Protein AF-A0A0K2RHQ4-F1 (afdb_monomer)

Secondary structure (DSSP, 8-state):
-----PPP-HHHHHHHHHHHSTT--HHHHHHHHHHHHHHHHHHHHHHHHHHHHT--GGGHHHHHHHHHHHHHHHHHHHHHHHHHHHHHHHHHHHHHHHHHHHTT------

Solvent-accessible surface area (backbone atoms only — not comparable to full-atom values): 6424 Å² total; per-residue (Å²): 128,84,83,64,80,77,77,87,58,66,65,64,53,53,49,54,48,30,70,72,35,89,93,50,63,48,65,62,52,48,52,56,50,41,56,48,33,55,49,52,33,51,52,39,54,48,54,42,51,61,53,62,75,66,72,48,84,81,47,54,67,57,44,56,51,36,53,53,50,37,54,48,26,52,53,50,42,57,49,46,53,54,51,52,56,52,52,56,51,50,56,52,51,55,55,52,52,55,58,56,60,69,69,68,77,74,78,88,74,137

Radius of gyration: 22.6 Å; Cα contacts (8 Å, |Δi|>4): 43; chains: 1; bounding box: 46×28×79 Å

Sequence (110 aa):
MDRGAPPRNELAIKLSLAVSTAGTDAHALIQAQREISLRELQEYTQDRKDLAANQRVTDTARLLVLDSLIFHAEAEARWLDLCEARLVQQSNGASNGVIGIVRGNGTTTA

Structure (mmCIF, N/CA/C/O backbone):
data_AF-A0A0K2RHQ4-F1
#
_entry.id   AF-A0A0K2RHQ4-F1
#
loop_
_atom_site.group_PDB
_atom_site.id
_atom_site.type_symbol
_atom_site.label_atom_id
_atom_site.label_alt_id
_atom_site.label_comp_id
_atom_site.label_asym_id
_atom_site.label_entity_id
_atom_site.label_seq_id
_atom_site.pdbx_PDB_ins_code
_atom_site.Cartn_x
_atom_site.Cartn_y
_atom_site.Cartn_z
_atom_site.occupancy
_atom_site.B_iso_or_equiv
_atom_site.auth_seq_id
_atom_site.auth_comp_id
_atom_site.auth_asym_id
_atom_site.auth_atom_id
_atom_site.pdbx_PDB_model_num
ATOM 1 N N . MET A 1 1 ? -12.508 13.831 -22.560 1.00 49.69 1 MET A N 1
ATOM 2 C CA . MET A 1 1 ? -12.504 12.444 -22.060 1.00 49.69 1 MET A CA 1
ATOM 3 C C . MET A 1 1 ? -13.312 12.447 -20.785 1.00 49.69 1 MET A C 1
ATOM 5 O O . MET A 1 1 ? -12.964 13.204 -19.885 1.00 49.69 1 MET A O 1
ATOM 9 N N . ASP A 1 2 ? -14.430 11.728 -20.767 1.00 59.94 2 ASP A N 1
ATOM 10 C CA . ASP A 1 2 ? -15.227 11.588 -19.554 1.00 59.94 2 ASP A CA 1
ATOM 11 C C . ASP A 1 2 ? -14.360 10.908 -18.490 1.00 59.94 2 ASP A C 1
ATOM 13 O O . ASP A 1 2 ? -13.739 9.874 -18.744 1.00 59.94 2 ASP A O 1
ATOM 17 N N . ARG A 1 3 ? -14.231 11.547 -17.331 1.00 66.12 3 ARG A N 1
ATOM 18 C CA . ARG A 1 3 ? -13.379 11.084 -16.233 1.00 66.12 3 ARG A CA 1
ATOM 19 C C . ARG A 1 3 ? -14.227 10.160 -15.365 1.00 66.12 3 ARG A C 1
ATOM 21 O O . ARG A 1 3 ? -14.403 10.443 -14.183 1.00 66.12 3 ARG A O 1
ATOM 28 N N . GLY A 1 4 ? -14.832 9.158 -16.016 1.00 61.66 4 GLY A N 1
ATOM 29 C CA . GLY A 1 4 ? -15.835 8.261 -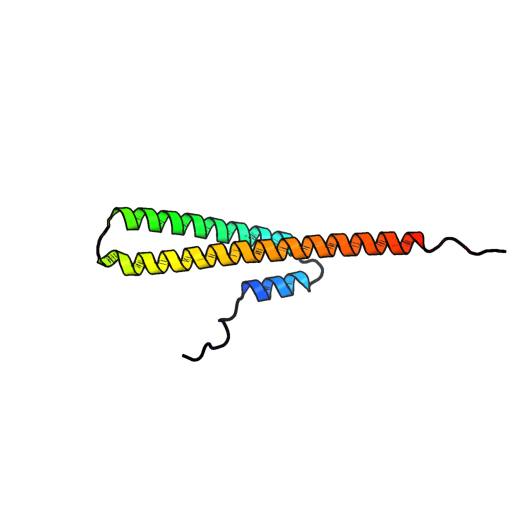15.447 1.00 61.66 4 GLY A CA 1
ATOM 30 C C . GLY A 1 4 ? -15.435 7.777 -14.057 1.00 61.66 4 GLY A C 1
ATOM 31 O O . GLY A 1 4 ? -14.248 7.761 -13.725 1.00 61.66 4 GLY A O 1
ATOM 32 N N . ALA A 1 5 ? -16.435 7.435 -13.240 1.00 69.50 5 ALA A N 1
ATOM 33 C CA . ALA A 1 5 ? -16.227 7.060 -11.844 1.00 69.50 5 ALA A CA 1
ATOM 34 C C . ALA A 1 5 ? -15.008 6.129 -11.701 1.00 69.50 5 ALA A C 1
ATOM 36 O O . ALA A 1 5 ? -14.872 5.195 -12.500 1.00 69.50 5 ALA A O 1
ATOM 37 N N . PRO A 1 6 ? -14.107 6.396 -10.734 1.00 71.75 6 PRO A N 1
ATOM 38 C CA . PRO A 1 6 ? -12.910 5.589 -10.570 1.00 71.75 6 PRO A CA 1
ATOM 39 C C . PRO A 1 6 ? -13.296 4.108 -10.460 1.00 71.75 6 PRO A C 1
ATOM 41 O O . PRO A 1 6 ? -14.335 3.794 -9.866 1.00 71.75 6 PRO A O 1
ATOM 44 N N . PRO A 1 7 ? -12.494 3.200 -11.047 1.00 80.25 7 PRO A N 1
ATOM 45 C CA . PRO A 1 7 ? -12.777 1.774 -11.000 1.00 80.25 7 PRO A CA 1
ATOM 46 C C . PRO A 1 7 ? -12.979 1.317 -9.551 1.00 80.25 7 PRO A C 1
ATOM 48 O O . PRO A 1 7 ? -12.364 1.847 -8.620 1.00 80.25 7 PRO A O 1
ATOM 51 N N . ARG A 1 8 ? -13.877 0.345 -9.362 1.00 86.44 8 ARG A N 1
ATOM 52 C CA . ARG A 1 8 ? -14.244 -0.172 -8.039 1.00 86.44 8 ARG A CA 1
ATOM 53 C C . ARG A 1 8 ? -12.991 -0.640 -7.295 1.00 86.44 8 ARG A C 1
ATOM 55 O O . ARG A 1 8 ? -12.269 -1.504 -7.779 1.00 86.44 8 ARG A O 1
ATOM 62 N N . ASN A 1 9 ? -12.758 -0.081 -6.110 1.00 91.38 9 ASN A N 1
ATOM 63 C CA . ASN A 1 9 ? -11.648 -0.476 -5.250 1.00 91.38 9 ASN A CA 1
ATOM 64 C C . ASN A 1 9 ? -12.123 -1.544 -4.253 1.00 91.38 9 ASN A C 1
ATOM 66 O O . ASN A 1 9 ? -12.798 -1.237 -3.269 1.00 91.38 9 ASN A O 1
ATOM 70 N N . GLU A 1 10 ? -11.776 -2.803 -4.521 1.00 93.94 10 GLU A N 1
ATOM 71 C CA . GLU A 1 10 ? -12.153 -3.946 -3.682 1.00 93.94 10 GLU A CA 1
ATOM 72 C C . GLU A 1 10 ? -11.602 -3.848 -2.256 1.00 93.94 10 GLU A C 1
ATOM 74 O O . GLU A 1 10 ? -12.297 -4.188 -1.299 1.00 93.94 10 GLU A O 1
ATOM 79 N N . LEU A 1 11 ? -10.366 -3.372 -2.097 1.00 94.50 11 LEU A N 1
ATOM 80 C CA . LEU A 1 11 ? -9.706 -3.261 -0.800 1.00 94.50 11 LEU A CA 1
ATOM 81 C C . LEU A 1 11 ? -10.404 -2.231 0.096 1.00 94.50 11 LEU A C 1
ATOM 83 O O . LEU A 1 11 ? -10.667 -2.509 1.265 1.00 94.50 11 LEU A O 1
ATOM 87 N N . ALA A 1 12 ? -10.786 -1.080 -0.463 1.00 94.25 12 ALA A N 1
ATOM 88 C CA . ALA A 1 12 ? -11.540 -0.057 0.259 1.00 94.25 12 ALA A CA 1
ATOM 89 C C . ALA A 1 12 ? -12.886 -0.585 0.782 1.00 94.25 12 ALA A C 1
ATOM 91 O O . ALA A 1 12 ? -13.294 -0.259 1.896 1.00 94.25 12 ALA A O 1
ATOM 92 N N . ILE A 1 13 ? -13.555 -1.434 -0.001 1.00 94.38 13 ILE A N 1
ATOM 93 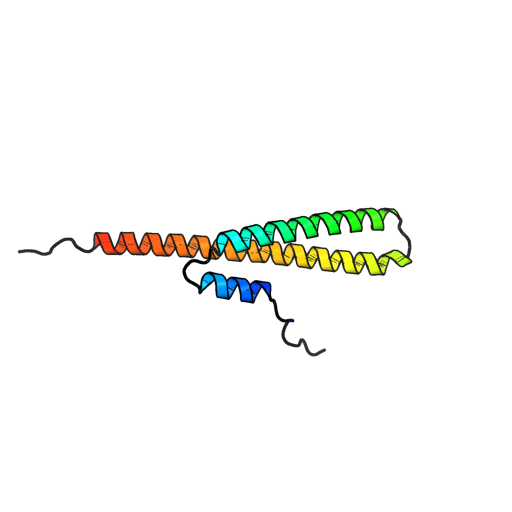C CA . ILE A 1 13 ? -14.837 -2.046 0.369 1.00 94.38 13 ILE A CA 1
ATOM 94 C C . ILE A 1 13 ? -14.646 -3.119 1.444 1.00 94.38 13 ILE A C 1
ATOM 96 O O . ILE A 1 13 ? -15.402 -3.166 2.412 1.00 94.38 13 ILE A O 1
ATOM 100 N N . LYS A 1 14 ? -13.620 -3.966 1.313 1.00 95.12 14 LYS A N 1
ATOM 101 C CA . LYS A 1 14 ? -13.286 -4.963 2.341 1.00 95.12 14 LYS A CA 1
ATOM 102 C C . LYS A 1 14 ? -12.950 -4.295 3.670 1.00 95.12 14 LYS A C 1
ATOM 104 O O . LYS A 1 14 ? -13.428 -4.736 4.711 1.00 95.12 14 LYS A O 1
ATOM 109 N N . LEU A 1 15 ? -12.173 -3.214 3.632 1.00 95.31 15 LEU A N 1
ATOM 110 C CA . LEU A 1 15 ? -11.773 -2.501 4.837 1.00 95.31 15 LEU A CA 1
ATOM 111 C C . LEU A 1 15 ? -12.954 -1.780 5.496 1.00 95.31 15 LEU A C 1
ATOM 113 O O . LEU A 1 15 ? -13.086 -1.835 6.716 1.00 95.31 15 LEU A O 1
ATOM 117 N N . SER A 1 16 ? -13.846 -1.153 4.721 1.00 94.50 16 SER A N 1
ATOM 118 C CA . SER A 1 16 ? -15.044 -0.519 5.289 1.00 94.50 16 SER A CA 1
ATOM 119 C C . SER A 1 16 ? -15.960 -1.537 5.975 1.00 94.50 16 SER A C 1
ATOM 121 O O . SER A 1 16 ? -16.480 -1.267 7.062 1.00 94.50 16 SER A O 1
ATOM 123 N N . LEU A 1 17 ? -16.101 -2.730 5.388 1.00 95.06 17 LEU A N 1
ATOM 124 C CA . LEU A 1 17 ? -16.848 -3.829 5.988 1.00 95.06 17 LEU A CA 1
ATOM 125 C C . LEU A 1 17 ? -16.172 -4.344 7.264 1.00 95.06 17 LEU A C 1
ATOM 127 O O . LEU A 1 17 ? -16.855 -4.517 8.271 1.00 95.06 17 LEU A O 1
ATOM 131 N N . ALA A 1 18 ? -14.850 -4.539 7.246 1.00 94.69 18 ALA A N 1
ATOM 132 C CA . ALA A 1 18 ? -14.084 -4.983 8.410 1.00 94.69 18 ALA A CA 1
ATOM 133 C C . ALA A 1 18 ? -14.239 -4.017 9.593 1.00 94.69 18 ALA A C 1
ATOM 135 O O . ALA A 1 18 ? -14.517 -4.448 10.706 1.00 94.69 18 ALA A O 1
ATOM 136 N N . VAL A 1 19 ? -14.152 -2.706 9.343 1.00 93.69 19 VAL A N 1
ATOM 137 C CA . VAL A 1 19 ? -14.343 -1.670 10.374 1.00 93.69 19 VAL A CA 1
ATOM 138 C C . VAL A 1 19 ? -15.776 -1.647 10.921 1.00 93.69 19 VAL A C 1
ATOM 140 O O . VAL A 1 19 ? -15.979 -1.339 12.092 1.00 93.69 19 VAL A O 1
ATOM 143 N N . SER A 1 20 ? -16.774 -1.990 10.104 1.00 92.94 20 SER A N 1
ATOM 144 C CA . SER A 1 20 ? -18.190 -1.964 10.510 1.00 92.94 20 SER A CA 1
ATOM 145 C C . SER A 1 20 ? -18.672 -3.271 11.156 1.00 92.94 20 SER A C 1
ATOM 147 O O . SER A 1 20 ? -19.807 -3.335 11.627 1.00 92.94 20 SER A O 1
ATOM 149 N N . THR A 1 21 ? -17.845 -4.321 11.168 1.00 93.50 21 THR A N 1
ATOM 150 C CA . THR A 1 21 ? -18.237 -5.670 11.599 1.00 93.50 21 THR A CA 1
ATOM 151 C C . THR A 1 21 ? -17.585 -6.029 12.930 1.00 93.50 21 THR A C 1
ATOM 153 O O . THR A 1 21 ? -16.365 -6.175 13.020 1.00 93.50 21 THR A O 1
ATOM 156 N N . ALA A 1 22 ? -18.401 -6.239 13.967 1.00 88.69 22 ALA A N 1
ATOM 157 C CA . ALA A 1 22 ? -17.916 -6.658 15.279 1.00 88.69 22 ALA A CA 1
ATOM 158 C C . ALA A 1 22 ? -17.139 -7.986 15.198 1.00 88.69 22 ALA A C 1
ATOM 160 O O . ALA A 1 22 ? -17.575 -8.932 14.545 1.00 88.69 22 ALA A O 1
ATOM 161 N N . GLY A 1 23 ? -15.991 -8.051 15.875 1.00 86.94 23 GLY A N 1
ATOM 162 C CA . GLY A 1 23 ? -15.125 -9.235 15.897 1.00 86.94 23 GLY A CA 1
ATOM 163 C C . GLY A 1 23 ? -14.133 -9.342 14.734 1.00 86.94 23 GLY A C 1
ATOM 164 O O . GLY A 1 23 ? -13.312 -10.254 14.746 1.00 86.94 23 GLY A O 1
ATOM 165 N N . THR A 1 24 ? -14.159 -8.422 13.761 1.00 91.75 24 THR A N 1
ATOM 166 C CA . THR A 1 24 ? -13.127 -8.361 12.713 1.00 91.75 24 THR A CA 1
ATOM 167 C C . THR A 1 24 ? -11.949 -7.505 13.166 1.00 91.75 24 THR A C 1
ATOM 169 O O . THR A 1 24 ? -12.136 -6.383 13.636 1.00 91.75 24 THR A O 1
ATOM 172 N N . ASP A 1 25 ? -10.727 -8.002 12.975 1.00 92.44 25 ASP A N 1
ATOM 173 C CA . ASP A 1 25 ? -9.513 -7.223 13.214 1.00 92.44 25 ASP A CA 1
ATOM 174 C C . ASP A 1 25 ? -9.102 -6.446 11.950 1.00 92.44 25 ASP A C 1
ATOM 176 O O . ASP A 1 25 ? -8.397 -6.944 11.067 1.00 92.44 25 ASP A O 1
ATOM 180 N N . ALA A 1 26 ? -9.569 -5.198 11.852 1.00 94.25 26 ALA A N 1
ATOM 181 C CA . ALA A 1 26 ? -9.206 -4.301 10.758 1.00 94.25 26 ALA A CA 1
ATOM 18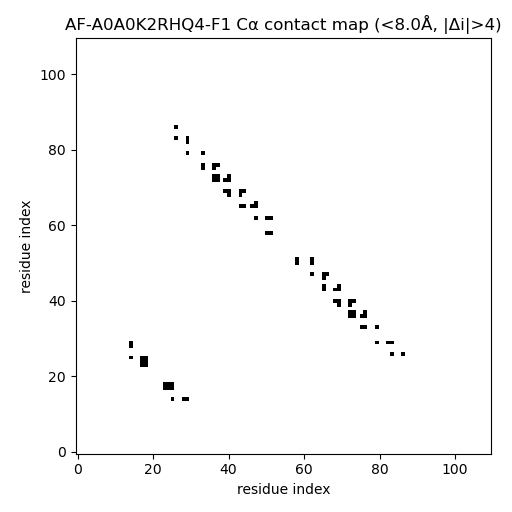2 C C . ALA A 1 26 ? -7.716 -3.902 10.776 1.00 94.25 26 ALA A C 1
ATOM 184 O O . ALA A 1 26 ? -7.167 -3.608 9.714 1.00 94.25 26 ALA A O 1
ATOM 185 N N . HIS A 1 27 ? -7.049 -3.917 11.939 1.00 94.75 27 HIS A N 1
ATOM 186 C CA . HIS A 1 27 ? -5.612 -3.641 12.022 1.00 94.75 27 HIS A CA 1
ATOM 187 C C . HIS A 1 27 ? -4.808 -4.776 11.393 1.00 94.75 27 HIS A C 1
ATOM 189 O O . HIS A 1 27 ? -3.944 -4.512 10.556 1.00 94.75 27 HIS A O 1
ATOM 195 N N . ALA A 1 28 ? -5.136 -6.028 11.721 1.00 94.75 28 ALA A N 1
ATOM 196 C CA . ALA A 1 28 ? -4.500 -7.188 11.101 1.00 94.75 28 ALA A CA 1
ATOM 197 C C . ALA A 1 28 ? -4.684 -7.196 9.575 1.00 94.75 28 ALA A C 1
ATOM 199 O O . ALA A 1 28 ? -3.734 -7.474 8.845 1.00 94.75 28 ALA A O 1
ATOM 200 N N . LEU A 1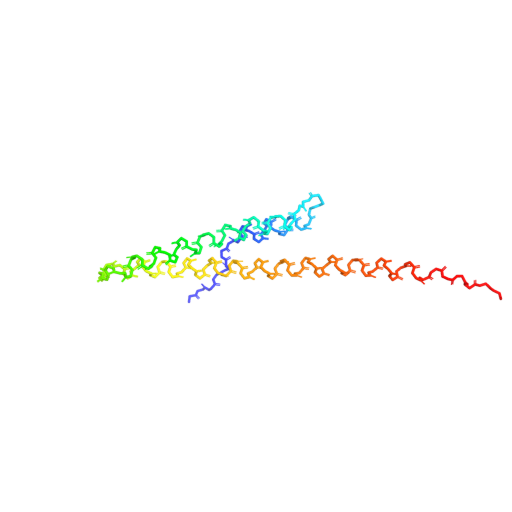 29 ? -5.874 -6.830 9.080 1.00 96.19 29 LEU A N 1
ATOM 201 C CA . LEU A 1 29 ? -6.131 -6.725 7.640 1.00 96.19 29 LEU A CA 1
ATOM 202 C C . LEU A 1 29 ? -5.251 -5.660 6.965 1.00 96.19 29 LEU A C 1
ATOM 204 O O . LEU A 1 29 ? -4.690 -5.919 5.901 1.00 96.19 29 LEU A O 1
ATOM 208 N N . ILE A 1 30 ? -5.125 -4.475 7.572 1.00 97.12 30 ILE A N 1
ATOM 209 C CA . ILE A 1 30 ? -4.277 -3.396 7.046 1.00 97.12 30 ILE A CA 1
ATOM 210 C C . ILE A 1 30 ? -2.813 -3.834 7.001 1.00 97.12 30 ILE A C 1
ATOM 212 O O . ILE A 1 30 ? -2.154 -3.620 5.986 1.00 97.12 30 ILE A O 1
ATOM 216 N N . GLN A 1 31 ? -2.314 -4.460 8.069 1.00 96.88 31 GLN A N 1
ATOM 217 C CA . GLN A 1 31 ? -0.925 -4.917 8.131 1.00 96.88 31 GLN A CA 1
ATOM 218 C C . GLN A 1 31 ? -0.639 -6.004 7.093 1.00 96.88 31 GLN A C 1
ATOM 220 O O . GLN A 1 31 ? 0.318 -5.882 6.331 1.00 96.88 31 GLN A O 1
ATOM 225 N N . ALA A 1 32 ? -1.520 -7.000 6.974 1.00 97.00 32 ALA A N 1
ATOM 226 C CA . ALA A 1 32 ? -1.386 -8.045 5.964 1.00 97.00 32 ALA A CA 1
ATOM 227 C C . ALA A 1 32 ? -1.379 -7.471 4.537 1.00 97.00 32 ALA A C 1
ATOM 229 O O . ALA A 1 32 ? -0.542 -7.856 3.722 1.00 97.00 32 ALA A O 1
ATOM 230 N N . GLN A 1 33 ? -2.271 -6.523 4.228 1.00 97.69 33 GLN A N 1
ATOM 231 C CA . GLN A 1 33 ? -2.286 -5.902 2.9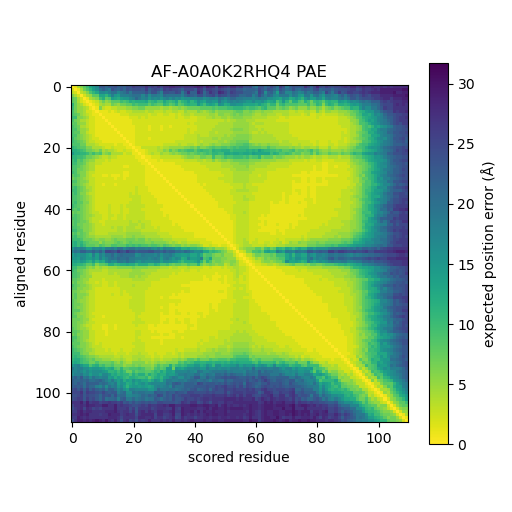03 1.00 97.69 33 GLN A CA 1
ATOM 232 C C . G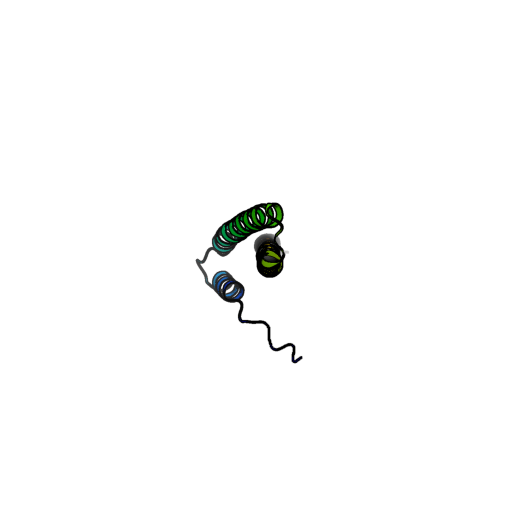LN A 1 33 ? -1.039 -5.045 2.660 1.00 97.69 33 GLN A C 1
ATOM 234 O O . GLN A 1 33 ? -0.471 -5.097 1.577 1.00 97.69 33 GLN A O 1
ATOM 239 N N . ARG A 1 34 ? -0.570 -4.299 3.664 1.00 97.38 34 ARG A N 1
ATOM 240 C CA . ARG A 1 34 ? 0.640 -3.474 3.557 1.00 97.38 34 ARG A CA 1
ATOM 241 C C . ARG A 1 34 ? 1.867 -4.309 3.204 1.00 97.38 34 ARG A C 1
ATOM 243 O O . ARG A 1 34 ? 2.669 -3.891 2.373 1.00 97.38 34 ARG A O 1
ATOM 250 N N . GLU A 1 35 ? 2.023 -5.473 3.828 1.00 97.50 35 GLU A N 1
ATOM 251 C CA . GLU A 1 35 ? 3.116 -6.396 3.515 1.00 97.50 35 GLU A CA 1
ATOM 252 C C . GLU A 1 35 ? 3.074 -6.863 2.054 1.00 97.50 35 GLU A C 1
ATOM 254 O O . GLU A 1 35 ? 4.124 -6.980 1.417 1.00 97.50 35 GLU A O 1
ATOM 259 N N . ILE A 1 36 ? 1.873 -7.089 1.512 1.00 97.50 36 ILE A N 1
ATOM 260 C CA . ILE A 1 36 ? 1.673 -7.433 0.100 1.00 97.50 36 ILE A CA 1
ATOM 261 C C . ILE A 1 36 ? 2.088 -6.254 -0.788 1.00 97.50 36 ILE A C 1
ATOM 263 O O . ILE A 1 36 ? 2.956 -6.432 -1.641 1.00 97.50 36 ILE A O 1
ATOM 267 N N . SER A 1 37 ? 1.566 -5.045 -0.546 1.00 96.38 37 SER A N 1
ATOM 268 C CA . SER A 1 37 ? 1.872 -3.870 -1.378 1.00 96.38 37 SER A CA 1
ATOM 269 C C . SER A 1 37 ? 3.371 -3.536 -1.381 1.00 96.38 37 SER A C 1
ATOM 271 O O . SER A 1 37 ? 3.932 -3.172 -2.413 1.00 96.38 37 SER A O 1
ATOM 273 N N . LEU A 1 38 ? 4.051 -3.666 -0.234 1.00 97.50 38 LEU A N 1
ATOM 274 C CA . LEU A 1 38 ? 5.493 -3.412 -0.129 1.00 97.50 38 LEU A CA 1
ATOM 275 C C . LEU A 1 38 ? 6.327 -4.464 -0.864 1.00 97.50 38 LEU A C 1
ATOM 277 O O . LEU A 1 38 ? 7.348 -4.128 -1.468 1.00 97.50 38 LEU A O 1
ATOM 281 N N . ARG A 1 39 ? 5.895 -5.727 -0.832 1.00 98.25 39 ARG A N 1
ATOM 282 C CA . ARG A 1 39 ? 6.535 -6.801 -1.593 1.00 98.25 39 ARG A CA 1
ATOM 283 C C . ARG A 1 39 ? 6.410 -6.554 -3.092 1.00 98.25 39 ARG A C 1
ATOM 285 O O . ARG A 1 39 ? 7.425 -6.566 -3.781 1.00 98.25 39 ARG A O 1
ATOM 292 N N . GLU A 1 40 ? 5.203 -6.255 -3.567 1.00 97.81 40 GLU A N 1
ATOM 293 C CA . GLU A 1 40 ? 4.946 -5.917 -4.971 1.00 97.81 40 GLU A CA 1
ATOM 294 C C . GLU A 1 40 ? 5.781 -4.709 -5.416 1.00 97.81 40 GLU A C 1
ATOM 296 O O . GLU A 1 40 ? 6.442 -4.751 -6.452 1.00 97.81 40 GLU A O 1
ATOM 301 N N . LEU A 1 41 ? 5.846 -3.656 -4.593 1.00 98.19 41 LEU A N 1
ATOM 302 C CA . LEU A 1 41 ? 6.687 -2.488 -4.860 1.00 98.19 41 LEU A CA 1
ATOM 303 C C . LEU A 1 41 ? 8.163 -2.867 -5.046 1.00 98.19 41 LEU A C 1
ATOM 305 O O . LEU A 1 41 ? 8.826 -2.360 -5.959 1.00 98.19 41 LEU A O 1
ATOM 309 N N . GLN A 1 42 ? 8.693 -3.739 -4.186 1.00 98.31 42 GLN A N 1
ATOM 310 C CA . GLN A 1 42 ? 10.083 -4.174 -4.276 1.00 98.31 42 GLN A CA 1
ATOM 311 C C . GLN A 1 42 ? 10.335 -5.032 -5.522 1.00 98.31 42 GLN A C 1
ATOM 313 O O . GLN A 1 42 ? 11.329 -4.798 -6.214 1.00 98.31 42 GLN A O 1
ATOM 318 N N . GLU A 1 43 ? 9.431 -5.960 -5.837 1.00 98.31 43 GLU A N 1
ATOM 319 C CA . GLU A 1 43 ? 9.487 -6.794 -7.043 1.00 98.31 43 GLU A CA 1
ATOM 320 C C . GLU A 1 43 ? 9.467 -5.932 -8.314 1.00 98.31 43 GLU A C 1
ATOM 322 O O . GLU A 1 43 ? 10.390 -6.006 -9.126 1.00 98.31 43 GLU A O 1
ATOM 327 N N . TYR A 1 44 ? 8.508 -5.010 -8.445 1.00 98.38 44 TYR A N 1
ATOM 328 C CA . TYR A 1 44 ? 8.423 -4.123 -9.611 1.00 98.38 44 TYR A CA 1
ATOM 329 C C . TYR A 1 44 ? 9.625 -3.186 -9.728 1.00 98.38 44 TYR A C 1
ATOM 331 O O . TYR A 1 44 ? 10.106 -2.913 -10.829 1.00 98.38 44 TYR A O 1
ATOM 339 N N . THR A 1 45 ? 10.147 -2.696 -8.600 1.00 97.50 45 THR A N 1
ATOM 340 C CA . THR A 1 45 ? 11.348 -1.854 -8.595 1.00 97.50 45 THR A CA 1
ATOM 341 C C . THR A 1 45 ? 12.573 -2.625 -9.080 1.00 97.50 45 THR A C 1
ATOM 343 O O . THR A 1 45 ? 13.419 -2.041 -9.764 1.00 97.50 45 THR A O 1
ATOM 346 N N . GLN A 1 46 ? 12.681 -3.910 -8.738 1.00 97.50 46 GLN A N 1
ATOM 347 C CA . GLN A 1 46 ? 13.764 -4.771 -9.200 1.00 97.50 46 GLN A CA 1
ATOM 348 C C . GLN A 1 46 ? 13.629 -5.069 -10.699 1.00 97.50 46 GLN A C 1
ATOM 350 O O . GLN A 1 46 ? 14.554 -4.773 -11.454 1.00 97.50 46 GLN A O 1
ATOM 355 N N . ASP A 1 47 ? 12.449 -5.498 -11.148 1.00 96.25 47 ASP A N 1
ATOM 356 C CA . ASP A 1 47 ? 12.159 -5.751 -12.565 1.00 96.25 47 ASP A CA 1
ATOM 357 C C . ASP A 1 47 ? 12.436 -4.523 -13.439 1.00 96.25 47 ASP A C 1
ATOM 359 O O . ASP A 1 47 ? 13.014 -4.621 -14.525 1.00 96.25 47 ASP A O 1
ATOM 363 N N . ARG A 1 48 ? 12.057 -3.334 -12.956 1.00 95.56 48 ARG A N 1
ATOM 364 C CA . ARG A 1 48 ? 12.306 -2.073 -13.662 1.00 95.56 48 ARG A CA 1
ATOM 365 C C . ARG A 1 48 ? 13.797 -1.788 -13.795 1.00 95.56 48 ARG A C 1
ATOM 367 O O . ARG A 1 48 ? 14.223 -1.333 -14.856 1.00 95.56 48 ARG A O 1
ATOM 374 N N . LYS A 1 49 ? 14.592 -2.040 -12.749 1.00 94.56 49 LYS A N 1
ATOM 375 C CA . LYS A 1 49 ? 16.055 -1.870 -12.788 1.00 94.56 49 LYS A CA 1
ATOM 376 C C . LYS A 1 49 ? 16.694 -2.835 -13.784 1.00 94.56 49 LYS A C 1
ATOM 378 O O . LYS A 1 49 ? 17.496 -2.395 -14.607 1.00 94.56 49 LYS A O 1
ATOM 383 N N . ASP A 1 50 ? 16.305 -4.104 -13.744 1.00 93.25 50 ASP A N 1
ATOM 384 C CA . ASP A 1 50 ? 16.854 -5.144 -14.618 1.00 93.25 50 ASP A CA 1
ATOM 385 C C . ASP A 1 50 ? 16.508 -4.881 -16.089 1.00 93.25 50 ASP A C 1
ATOM 387 O O . ASP A 1 50 ? 17.347 -5.025 -16.983 1.00 93.25 50 ASP A O 1
ATOM 391 N N . LEU A 1 51 ? 15.291 -4.401 -16.350 1.00 92.19 51 LEU A N 1
ATOM 392 C CA . LEU A 1 51 ? 14.868 -3.998 -17.685 1.00 92.19 51 LEU A CA 1
ATOM 393 C C . LEU A 1 51 ? 15.614 -2.744 -18.168 1.00 92.19 51 LEU A C 1
ATOM 395 O O . LEU A 1 51 ? 16.107 -2.709 -19.295 1.00 92.19 51 LEU A O 1
ATOM 399 N N . ALA A 1 52 ? 15.759 -1.732 -17.307 1.00 88.88 52 ALA A N 1
ATOM 400 C CA . ALA A 1 52 ? 16.469 -0.498 -17.636 1.00 88.88 52 ALA A CA 1
ATOM 401 C C . ALA A 1 52 ? 17.966 -0.714 -17.917 1.00 88.88 52 ALA A C 1
ATOM 403 O O . ALA A 1 52 ? 18.561 0.083 -18.639 1.00 88.88 52 ALA A O 1
ATOM 404 N N . ALA A 1 53 ? 18.576 -1.783 -17.396 1.00 88.62 53 ALA A N 1
ATOM 405 C CA . ALA A 1 53 ? 19.973 -2.128 -17.662 1.00 88.62 53 ALA A CA 1
ATOM 406 C C . ALA A 1 53 ? 20.219 -2.652 -19.094 1.00 88.62 53 ALA A C 1
ATOM 408 O O . ALA A 1 53 ? 21.342 -2.572 -19.587 1.00 88.62 53 ALA A O 1
ATOM 409 N N . ASN A 1 54 ? 19.186 -3.157 -19.780 1.00 80.50 54 ASN A N 1
ATOM 410 C CA . ASN A 1 54 ? 19.297 -3.781 -21.106 1.00 80.50 54 ASN A CA 1
ATOM 411 C C . ASN A 1 54 ? 18.935 -2.842 -22.286 1.00 80.50 54 ASN A C 1
ATOM 413 O O . ASN A 1 54 ? 19.043 -3.263 -23.437 1.00 80.50 54 ASN A O 1
ATOM 417 N N . GLN A 1 55 ? 18.528 -1.594 -21.990 1.00 66.69 55 GLN A N 1
ATOM 418 C CA . GLN A 1 55 ? 18.198 -0.452 -22.875 1.00 66.69 55 GLN A CA 1
ATOM 419 C C . GLN A 1 55 ? 17.882 -0.771 -24.350 1.00 66.69 55 GLN A C 1
ATOM 421 O O . GLN A 1 55 ? 18.526 -0.244 -25.262 1.00 66.69 55 GLN A O 1
ATOM 426 N N . ARG A 1 56 ? 16.840 -1.571 -24.621 1.00 80.44 56 ARG A N 1
ATOM 427 C CA . ARG A 1 56 ? 16.264 -1.668 -25.972 1.00 80.44 56 ARG A CA 1
ATOM 428 C C . ARG A 1 56 ? 15.082 -0.714 -26.103 1.00 80.44 56 ARG A C 1
ATOM 430 O O . ARG A 1 56 ? 14.288 -0.562 -25.182 1.00 80.44 56 ARG A O 1
ATOM 437 N N . VAL A 1 57 ? 14.898 -0.120 -27.284 1.00 71.88 57 VAL A N 1
ATOM 438 C CA . VAL A 1 57 ? 13.728 0.738 -27.588 1.00 71.88 57 VAL A CA 1
ATOM 439 C C . VAL A 1 57 ? 12.402 -0.016 -27.385 1.00 71.88 57 VAL A C 1
ATOM 441 O O . VAL A 1 57 ? 11.387 0.576 -27.032 1.00 71.88 57 VAL A O 1
ATOM 444 N N . THR A 1 58 ? 12.411 -1.342 -27.541 1.00 76.75 58 THR A N 1
ATOM 445 C CA . THR A 1 58 ? 11.259 -2.218 -27.276 1.00 76.75 58 THR A CA 1
ATOM 446 C C . THR A 1 58 ? 10.847 -2.268 -25.805 1.00 76.75 58 THR A C 1
ATOM 448 O O . THR A 1 58 ? 9.715 -2.641 -25.506 1.00 76.75 58 THR A O 1
ATOM 451 N N . ASP A 1 59 ? 11.730 -1.878 -24.885 1.00 88.44 59 ASP A N 1
ATOM 452 C CA . ASP A 1 59 ? 11.514 -2.026 -23.447 1.00 88.44 59 ASP A CA 1
ATOM 453 C C . ASP A 1 59 ? 10.751 -0.833 -22.851 1.00 88.44 59 ASP A C 1
ATOM 455 O O . ASP A 1 59 ? 10.189 -0.942 -21.762 1.00 88.44 59 ASP A O 1
ATOM 459 N N . THR A 1 60 ? 10.649 0.289 -23.579 1.00 90.56 60 THR A N 1
ATOM 460 C CA . THR A 1 60 ? 9.977 1.513 -23.112 1.00 90.56 60 THR A CA 1
ATOM 461 C C . THR A 1 60 ? 8.526 1.266 -22.708 1.00 90.56 60 THR A C 1
ATOM 463 O O . THR A 1 60 ? 8.103 1.723 -21.650 1.00 90.56 60 THR A O 1
ATOM 466 N N . ALA A 1 61 ? 7.760 0.510 -23.500 1.00 91.81 61 ALA A N 1
ATOM 467 C CA . ALA A 1 61 ? 6.366 0.213 -23.168 1.00 91.81 61 ALA A CA 1
ATOM 468 C C . ALA A 1 61 ? 6.246 -0.559 -21.844 1.00 91.81 61 ALA A C 1
ATOM 470 O O . ALA A 1 61 ? 5.372 -0.274 -21.030 1.00 91.81 61 ALA A O 1
ATOM 471 N N . ARG A 1 62 ? 7.157 -1.507 -21.599 1.00 93.12 62 ARG A N 1
ATOM 472 C CA . ARG A 1 62 ? 7.176 -2.309 -20.373 1.00 93.12 62 ARG A CA 1
ATOM 473 C C . ARG A 1 62 ? 7.672 -1.505 -19.167 1.00 93.12 62 ARG A C 1
ATOM 475 O O . ARG A 1 62 ? 7.133 -1.687 -18.081 1.00 93.12 62 ARG A O 1
ATOM 482 N N . LEU A 1 63 ? 8.618 -0.582 -19.356 1.00 94.88 63 LEU A N 1
ATOM 483 C CA . LEU A 1 63 ? 9.034 0.370 -18.317 1.00 94.88 63 LEU A CA 1
ATOM 484 C C . LEU A 1 63 ? 7.864 1.249 -17.859 1.00 94.88 63 LEU A C 1
ATOM 486 O O . LEU A 1 63 ? 7.633 1.351 -16.661 1.00 94.88 63 LEU A O 1
ATOM 490 N N . LEU A 1 64 ? 7.072 1.792 -18.790 1.00 95.19 64 LEU A N 1
ATOM 491 C CA . LEU A 1 64 ? 5.898 2.607 -18.449 1.00 95.19 64 LEU A CA 1
ATOM 492 C C . LEU A 1 64 ? 4.846 1.824 -17.648 1.00 95.19 64 LEU A C 1
ATOM 494 O O . LEU A 1 64 ? 4.221 2.370 -16.740 1.00 95.19 64 LEU A O 1
ATOM 498 N N . VAL A 1 65 ? 4.654 0.540 -17.966 1.00 96.19 65 VAL A N 1
ATOM 499 C CA . VAL A 1 65 ? 3.771 -0.337 -17.185 1.00 96.19 65 VAL A CA 1
ATOM 500 C C . VAL A 1 65 ? 4.321 -0.532 -15.770 1.00 96.19 65 VAL A C 1
ATOM 502 O O . VAL A 1 65 ? 3.570 -0.377 -14.811 1.00 96.19 65 VAL A O 1
ATOM 505 N N . LEU A 1 6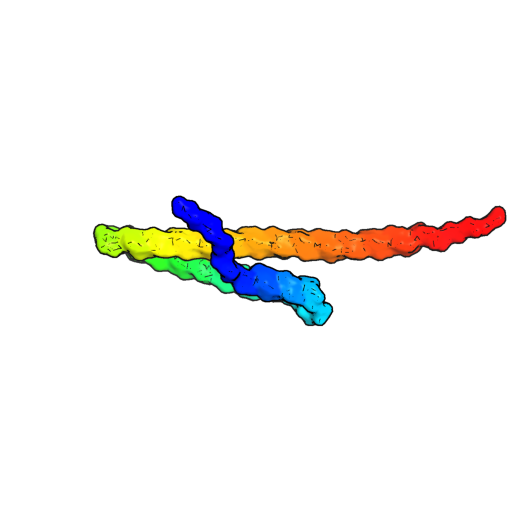6 ? 5.619 -0.816 -15.626 1.00 97.44 66 LEU A N 1
ATOM 506 C CA . LEU A 1 66 ? 6.259 -0.974 -14.316 1.00 97.44 66 LEU A CA 1
ATOM 507 C C . LEU A 1 66 ? 6.186 0.309 -13.481 1.00 97.44 66 LEU A C 1
ATOM 509 O O . LEU A 1 66 ? 5.864 0.235 -12.299 1.00 97.44 66 LEU A O 1
ATOM 513 N N . ASP A 1 67 ? 6.397 1.477 -14.087 1.00 97.75 67 ASP A N 1
ATOM 514 C CA . ASP A 1 67 ? 6.244 2.768 -13.409 1.00 97.75 67 ASP A CA 1
ATOM 515 C C . ASP A 1 67 ? 4.810 2.954 -12.888 1.00 97.75 67 ASP A C 1
ATOM 517 O O . ASP A 1 67 ? 4.605 3.344 -11.738 1.00 97.75 67 ASP A O 1
ATOM 521 N N . SER A 1 68 ? 3.799 2.613 -13.696 1.00 97.69 68 SER A N 1
ATOM 522 C CA . SER A 1 68 ? 2.399 2.670 -13.262 1.00 97.69 68 SER A CA 1
ATOM 523 C C . SER A 1 68 ? 2.105 1.723 -12.095 1.00 97.69 68 SER A C 1
ATOM 525 O O . SER A 1 68 ? 1.349 2.094 -11.196 1.00 97.69 68 SER A O 1
ATOM 527 N N . LEU A 1 69 ? 2.661 0.509 -12.109 1.00 97.69 69 LEU A N 1
ATOM 528 C CA . LEU A 1 69 ? 2.473 -0.476 -11.039 1.00 97.69 69 LEU A CA 1
ATOM 529 C C . LEU A 1 69 ? 3.154 -0.031 -9.740 1.00 97.69 69 LEU A C 1
ATOM 531 O O . LEU A 1 69 ? 2.550 -0.115 -8.673 1.00 97.69 69 LEU A O 1
ATOM 535 N N . ILE A 1 70 ? 4.363 0.527 -9.838 1.00 98.25 70 I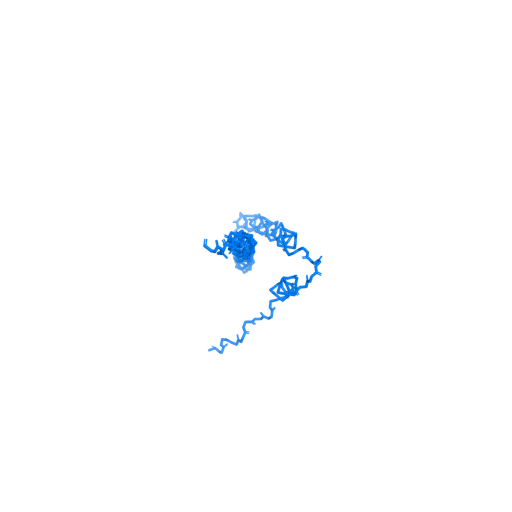LE A N 1
ATOM 536 C CA . ILE A 1 70 ? 5.081 1.135 -8.711 1.00 98.25 70 ILE A CA 1
ATOM 537 C C . ILE A 1 70 ? 4.236 2.249 -8.086 1.00 98.25 70 ILE A C 1
ATOM 539 O O . ILE A 1 70 ? 3.976 2.218 -6.883 1.00 98.25 70 ILE A O 1
ATOM 543 N N . PHE A 1 71 ? 3.722 3.188 -8.889 1.00 98.06 71 PHE A N 1
ATOM 544 C CA . PHE A 1 71 ? 2.875 4.263 -8.365 1.00 98.06 71 PHE A CA 1
ATOM 545 C C . PHE A 1 71 ? 1.591 3.750 -7.710 1.00 98.06 71 PHE A C 1
ATOM 547 O O . PHE A 1 71 ? 1.132 4.340 -6.729 1.00 98.06 71 PHE A O 1
ATOM 554 N N . HIS A 1 72 ? 1.008 2.668 -8.232 1.00 96.19 72 HIS A N 1
ATOM 555 C CA . HIS A 1 72 ? -0.169 2.047 -7.637 1.00 96.19 72 HIS A CA 1
ATOM 556 C C . HIS A 1 72 ? 0.143 1.454 -6.257 1.00 96.19 72 HIS A C 1
ATOM 558 O O . HIS A 1 72 ? -0.537 1.795 -5.290 1.00 96.19 72 HIS A O 1
ATOM 564 N N . ALA A 1 73 ? 1.207 0.653 -6.148 1.00 97.25 73 ALA A N 1
ATOM 565 C CA . ALA A 1 73 ? 1.626 0.032 -4.892 1.00 97.25 73 ALA A CA 1
ATOM 566 C C . ALA A 1 73 ? 1.990 1.079 -3.823 1.00 97.25 73 ALA A C 1
ATOM 568 O O . ALA A 1 73 ? 1.570 0.977 -2.670 1.00 97.25 73 ALA A O 1
ATOM 569 N N . GLU A 1 74 ? 2.700 2.146 -4.202 1.00 97.81 74 GLU A N 1
ATOM 570 C CA . GLU A 1 74 ? 3.001 3.248 -3.283 1.00 97.81 74 GLU A CA 1
ATOM 571 C C . GLU A 1 74 ? 1.742 3.996 -2.825 1.00 97.81 74 GLU A C 1
ATOM 573 O O . GLU A 1 74 ? 1.643 4.415 -1.669 1.00 97.81 74 GLU A O 1
ATOM 578 N N . ALA A 1 75 ? 0.793 4.226 -3.738 1.00 97.00 75 ALA A N 1
ATOM 579 C CA . ALA A 1 75 ? -0.462 4.888 -3.410 1.00 97.00 75 ALA A CA 1
ATOM 580 C C . ALA A 1 75 ? -1.307 4.048 -2.454 1.00 97.00 75 ALA A C 1
ATOM 582 O O . ALA A 1 75 ? -1.872 4.606 -1.512 1.00 97.00 75 ALA A O 1
ATOM 583 N N . GLU A 1 76 ? -1.344 2.733 -2.658 1.00 97.25 76 GLU A N 1
ATOM 584 C CA . GLU A 1 76 ? -1.997 1.803 -1.744 1.00 97.25 76 GLU A CA 1
ATOM 585 C C . GLU A 1 76 ? -1.327 1.818 -0.364 1.00 97.25 76 GLU A C 1
ATOM 587 O O . GLU A 1 76 ? -2.016 2.039 0.631 1.00 97.25 76 GLU A O 1
ATOM 592 N N . ALA A 1 77 ? 0.004 1.705 -0.291 1.00 96.69 77 ALA A N 1
ATOM 593 C CA . ALA A 1 77 ? 0.738 1.739 0.977 1.00 96.69 77 ALA A CA 1
ATOM 594 C C . ALA A 1 77 ? 0.480 3.038 1.765 1.00 96.69 77 ALA A C 1
ATOM 596 O O . ALA A 1 77 ? 0.132 2.995 2.947 1.00 96.69 77 ALA A O 1
ATOM 597 N N . ARG A 1 78 ? 0.547 4.197 1.092 1.00 97.38 78 ARG A N 1
ATOM 598 C CA . ARG A 1 78 ? 0.247 5.506 1.702 1.00 97.38 78 ARG A CA 1
ATOM 599 C C . ARG A 1 78 ? -1.210 5.630 2.151 1.00 97.38 78 ARG A C 1
ATOM 601 O O . ARG A 1 78 ? -1.504 6.307 3.137 1.00 97.38 78 ARG A O 1
ATOM 608 N N . TRP A 1 79 ? -2.143 5.015 1.428 1.00 97.75 79 TRP A N 1
ATOM 609 C CA . TRP A 1 79 ? -3.549 4.990 1.823 1.00 97.75 79 TRP A CA 1
ATOM 610 C C . TRP A 1 79 ? -3.774 4.097 3.053 1.00 97.75 79 TRP A C 1
ATOM 612 O O . TRP A 1 79 ? -4.492 4.503 3.968 1.00 97.75 79 TRP A O 1
ATOM 622 N N . LEU A 1 80 ? -3.103 2.944 3.130 1.00 97.69 80 LEU A N 1
ATOM 623 C CA . LEU A 1 80 ? -3.130 2.056 4.296 1.00 97.69 80 LEU A CA 1
ATOM 624 C C . LEU A 1 80 ? -2.558 2.732 5.553 1.00 97.69 80 LEU A C 1
ATOM 626 O O . LEU A 1 80 ? -3.167 2.623 6.617 1.00 97.69 80 LEU A O 1
ATOM 630 N N . ASP A 1 81 ? -1.476 3.511 5.424 1.00 96.81 81 ASP A N 1
ATOM 631 C CA . ASP A 1 81 ? -0.943 4.357 6.510 1.00 96.81 81 ASP A CA 1
ATOM 632 C C . ASP A 1 81 ? -1.988 5.321 7.069 1.00 96.81 81 ASP A C 1
ATOM 634 O O . ASP A 1 81 ? -2.173 5.442 8.283 1.00 96.81 81 ASP A O 1
ATOM 638 N N . LEU A 1 82 ? -2.712 6.001 6.179 1.00 97.12 82 LEU A N 1
ATOM 639 C CA . LEU A 1 82 ? -3.771 6.921 6.574 1.00 97.12 82 LEU A CA 1
ATOM 640 C C . LEU A 1 82 ? -4.930 6.189 7.268 1.00 97.12 82 LEU A C 1
ATOM 642 O O . LEU A 1 82 ? -5.489 6.706 8.239 1.00 97.12 82 LEU A O 1
ATOM 646 N N . CYS A 1 83 ? -5.307 5.007 6.779 1.00 96.94 83 CYS A N 1
ATOM 647 C CA . CYS A 1 83 ? -6.339 4.175 7.393 1.00 96.94 83 CYS A CA 1
ATOM 648 C C . CYS A 1 83 ? -5.946 3.744 8.808 1.00 96.94 83 CYS A C 1
ATOM 650 O O . CYS A 1 83 ? -6.731 3.930 9.738 1.00 96.94 83 CYS A O 1
ATOM 652 N N . GLU A 1 84 ? -4.725 3.250 8.989 1.00 95.88 84 GLU A N 1
ATOM 653 C CA . GLU A 1 84 ? -4.200 2.858 10.295 1.00 95.88 84 GLU A CA 1
ATOM 654 C C . GLU A 1 84 ? -4.185 4.032 11.281 1.00 95.88 84 GLU A C 1
ATOM 656 O O . GLU A 1 84 ? -4.729 3.927 12.383 1.00 95.88 84 GLU A O 1
ATOM 661 N N . ALA A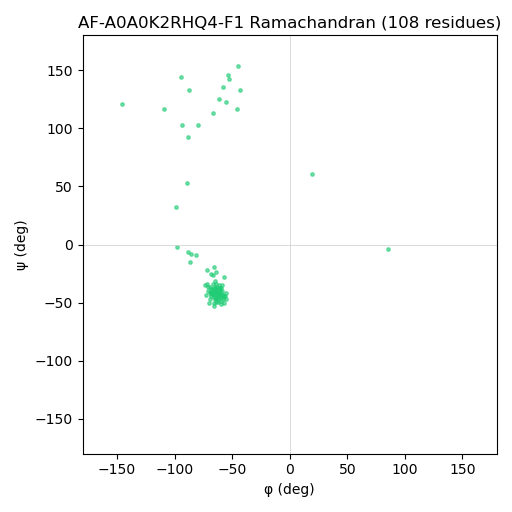 1 85 ? -3.665 5.189 10.861 1.00 95.69 85 ALA A N 1
ATOM 662 C CA . ALA A 1 85 ? -3.642 6.390 11.689 1.00 95.69 85 ALA A CA 1
ATOM 663 C C . ALA A 1 85 ? -5.052 6.828 12.129 1.00 95.69 85 ALA A C 1
ATOM 665 O O . ALA A 1 85 ? -5.235 7.336 13.239 1.00 95.69 85 ALA A O 1
ATOM 666 N N . ARG A 1 86 ? -6.073 6.638 11.284 1.00 94.44 86 ARG A N 1
ATOM 667 C CA . ARG A 1 86 ? -7.473 6.928 11.637 1.00 94.44 86 ARG A CA 1
ATOM 668 C C . ARG A 1 86 ? -8.043 5.932 12.643 1.00 94.44 86 ARG A C 1
ATOM 670 O O . ARG A 1 86 ? -8.827 6.352 13.492 1.00 94.44 86 ARG A O 1
ATOM 677 N N . LEU A 1 87 ? -7.688 4.651 12.561 1.00 92.25 87 LEU A N 1
ATOM 678 C CA . LEU A 1 87 ? -8.154 3.639 13.517 1.00 92.25 87 LEU A CA 1
ATOM 679 C C . LEU A 1 87 ? -7.547 3.855 14.909 1.00 92.25 87 LEU A C 1
ATOM 681 O O . LEU A 1 87 ? -8.277 3.838 15.899 1.00 92.25 87 LEU A O 1
ATOM 685 N N . VAL A 1 88 ? -6.252 4.184 14.984 1.00 92.50 88 VAL A N 1
ATOM 686 C CA . VAL A 1 88 ? -5.581 4.523 16.255 1.00 92.50 88 VAL A CA 1
ATOM 687 C C . VAL A 1 88 ? -6.206 5.758 16.917 1.00 92.50 88 VAL A C 1
ATOM 689 O O . VAL A 1 88 ? -6.388 5.808 18.131 1.00 92.50 88 VAL A O 1
ATOM 692 N N . GLN A 1 89 ? -6.583 6.774 16.137 1.00 90.50 89 GLN A N 1
ATOM 693 C CA . GLN A 1 89 ? -7.259 7.957 16.686 1.00 90.50 89 GLN A CA 1
ATOM 694 C C . GLN A 1 89 ? -8.652 7.633 17.243 1.00 90.50 89 GLN A C 1
ATOM 696 O O . GLN A 1 89 ? -9.031 8.166 18.287 1.00 90.50 89 GLN A O 1
ATOM 701 N N . GLN A 1 90 ? -9.405 6.748 16.584 1.00 87.88 90 GLN A N 1
ATOM 702 C CA . GLN A 1 90 ? -10.723 6.315 17.057 1.00 87.88 90 GLN A CA 1
ATOM 703 C C . GLN A 1 90 ? -10.632 5.534 18.373 1.00 87.88 90 GLN A C 1
ATOM 705 O O . GLN A 1 90 ? -11.409 5.806 19.290 1.00 87.88 90 GLN A O 1
ATOM 710 N N . SER A 1 91 ? -9.664 4.621 18.508 1.00 84.19 91 SER A N 1
ATOM 711 C CA . SER A 1 91 ? -9.468 3.862 19.751 1.00 84.19 91 SER A CA 1
ATOM 712 C C . SER A 1 91 ? -9.051 4.766 20.921 1.00 84.19 91 SER A C 1
ATOM 714 O O . SER A 1 91 ? -9.581 4.636 22.030 1.00 84.19 91 SER A O 1
ATOM 716 N N . ASN A 1 92 ? -8.188 5.755 20.671 1.00 82.56 92 ASN A N 1
ATOM 717 C CA . ASN A 1 92 ? -7.795 6.752 21.670 1.00 82.56 92 ASN A CA 1
ATOM 718 C C . ASN A 1 92 ? -8.965 7.668 22.074 1.00 82.56 92 ASN A C 1
ATOM 720 O O . ASN A 1 92 ? -9.144 7.957 23.259 1.00 82.56 92 ASN A O 1
ATOM 724 N N . GLY A 1 93 ? -9.793 8.097 21.115 1.00 76.38 93 GLY A N 1
ATOM 725 C CA . GLY A 1 93 ? -10.993 8.900 21.375 1.00 76.38 93 GLY A CA 1
ATOM 726 C C . GLY A 1 93 ? -12.042 8.156 22.209 1.00 76.38 93 GLY A C 1
ATOM 727 O O . GLY A 1 93 ? -12.577 8.719 23.166 1.00 76.38 93 GLY A O 1
ATOM 728 N N . ALA A 1 94 ? -12.280 6.874 21.908 1.00 69.62 94 ALA A N 1
ATOM 729 C CA . ALA A 1 94 ? -13.167 6.012 22.692 1.00 69.62 94 ALA A CA 1
ATOM 730 C C . ALA A 1 94 ? -12.665 5.834 24.137 1.00 69.62 94 ALA A C 1
ATOM 732 O O . ALA A 1 94 ? -13.437 5.954 25.090 1.00 69.62 94 ALA A O 1
ATOM 733 N N . SER A 1 95 ? -11.355 5.635 24.306 1.00 68.19 95 SER A N 1
ATOM 734 C CA . SER A 1 95 ? -10.715 5.499 25.621 1.00 68.19 95 SER A CA 1
ATOM 735 C C . SER A 1 95 ? -10.835 6.780 26.458 1.00 68.19 95 SER A C 1
ATOM 737 O O . SER A 1 95 ? -11.119 6.727 27.655 1.00 68.19 95 SER A O 1
ATOM 739 N N . ASN A 1 96 ? -10.685 7.951 25.830 1.00 64.56 96 ASN A N 1
ATOM 740 C CA . ASN A 1 96 ? -10.788 9.240 26.516 1.00 64.56 96 ASN A CA 1
ATOM 741 C C . ASN A 1 96 ? -12.236 9.584 26.929 1.00 64.56 96 ASN A C 1
ATOM 743 O O . ASN A 1 96 ? -12.458 10.163 27.993 1.00 64.56 96 ASN A O 1
ATOM 747 N N . GLY A 1 97 ? -13.233 9.179 26.131 1.00 59.34 97 GLY A N 1
ATOM 748 C CA . GLY A 1 97 ? -14.655 9.347 26.462 1.00 59.34 97 GLY A CA 1
ATOM 749 C C . GLY A 1 97 ? -15.091 8.555 27.702 1.00 59.34 97 GLY A C 1
ATOM 750 O O . GLY A 1 97 ? -15.821 9.078 28.543 1.00 59.34 97 GLY A O 1
ATOM 751 N N . VAL A 1 98 ? -14.579 7.331 27.876 1.00 59.25 98 VAL A N 1
ATOM 752 C CA . VAL A 1 98 ? -14.848 6.493 29.062 1.00 59.25 98 VAL A CA 1
ATOM 753 C C . VAL A 1 98 ? -14.279 7.121 30.340 1.00 59.25 98 VAL A C 1
ATOM 755 O O . VAL A 1 98 ? -14.951 7.153 31.372 1.00 59.25 98 VAL A O 1
ATOM 758 N N . ILE A 1 99 ? -13.071 7.687 30.272 1.00 60.75 99 ILE A N 1
ATOM 759 C CA . ILE A 1 99 ? -12.436 8.358 31.417 1.00 60.75 99 ILE A CA 1
ATOM 760 C C . ILE A 1 99 ? -13.203 9.634 31.810 1.00 60.75 99 ILE A C 1
ATOM 762 O O . ILE A 1 99 ? -13.280 9.954 32.996 1.00 60.75 99 ILE A O 1
ATOM 766 N N . GLY A 1 100 ? -13.792 10.353 30.848 1.00 57.44 100 GLY A N 1
ATOM 767 C CA . GLY A 1 100 ? -14.627 11.532 31.111 1.00 57.44 100 GLY A CA 1
ATOM 768 C C . GLY A 1 100 ? -15.944 11.205 31.827 1.00 57.44 100 GLY A C 1
ATOM 769 O O . GLY A 1 100 ? -16.334 11.928 32.741 1.00 57.44 100 GLY A O 1
ATOM 770 N N . ILE A 1 101 ? -16.587 10.087 31.473 1.00 59.25 101 ILE A N 1
ATOM 771 C CA . ILE A 1 101 ? -17.849 9.635 32.085 1.00 59.25 101 ILE A CA 1
ATOM 772 C C . ILE A 1 101 ? -17.647 9.212 33.550 1.00 59.25 101 ILE A C 1
ATOM 774 O O . ILE A 1 101 ? -18.468 9.535 34.404 1.00 59.25 101 ILE A O 1
ATOM 778 N N . VAL A 1 102 ? -16.531 8.552 33.879 1.00 59.28 102 VAL A N 1
ATOM 779 C CA . VAL A 1 102 ? -16.247 8.093 35.254 1.00 59.28 102 VAL A CA 1
ATOM 780 C C . VAL A 1 102 ? -15.988 9.252 36.232 1.00 59.28 102 VAL A C 1
ATOM 782 O O . VAL A 1 102 ? -16.251 9.115 37.425 1.00 59.28 102 VAL A O 1
ATOM 785 N N . ARG A 1 103 ? -15.529 10.421 35.761 1.00 60.56 103 ARG A N 1
ATOM 786 C CA . ARG A 1 103 ? -15.247 11.580 36.635 1.00 60.56 103 ARG A CA 1
ATOM 787 C C . ARG A 1 103 ? -16.481 12.412 37.019 1.00 60.56 103 ARG A C 1
ATOM 789 O O . ARG A 1 103 ? -16.354 13.288 37.867 1.00 60.56 103 ARG A O 1
ATOM 796 N N . GLY A 1 104 ? -17.651 12.161 36.423 1.00 56.09 104 GLY A N 1
ATOM 797 C CA . GLY A 1 104 ? -18.861 12.976 36.609 1.00 56.09 104 GLY A CA 1
ATOM 798 C C . GLY A 1 104 ? -19.743 12.629 37.815 1.00 56.09 104 GLY A C 1
ATOM 799 O O . GLY A 1 104 ? -20.659 13.385 38.120 1.00 56.09 104 GLY A O 1
ATOM 800 N N . ASN A 1 105 ? -19.482 11.531 38.532 1.00 59.81 105 ASN A N 1
ATOM 801 C CA . ASN A 1 105 ? -20.414 11.003 39.543 1.00 59.81 105 ASN A CA 1
ATOM 802 C C . ASN A 1 105 ? -20.056 11.402 40.992 1.00 59.81 105 ASN A C 1
ATOM 804 O O . ASN A 1 105 ? -20.292 10.642 41.930 1.00 59.81 105 ASN A O 1
ATOM 808 N N . GLY A 1 106 ? -19.480 12.592 41.185 1.00 56.56 106 GLY A N 1
ATOM 809 C CA . GLY A 1 106 ? -19.263 13.188 42.505 1.00 56.56 106 GLY A CA 1
ATOM 810 C C . GLY A 1 106 ? -20.550 13.828 43.027 1.00 56.56 106 GLY A C 1
ATOM 811 O O . GLY A 1 106 ? -20.943 14.900 42.582 1.00 56.56 106 GLY A O 1
ATOM 812 N N . THR A 1 107 ? -21.206 13.142 43.954 1.00 56.28 107 THR A N 1
ATOM 813 C CA . THR A 1 107 ? -22.446 13.507 44.650 1.00 56.28 107 THR A CA 1
ATOM 814 C C . THR A 1 107 ? -22.489 14.954 45.158 1.00 56.28 107 THR A C 1
ATOM 816 O O . THR A 1 107 ? -21.771 15.314 46.091 1.00 56.28 107 THR A O 1
ATOM 819 N N . THR A 1 108 ? -23.425 15.745 44.627 1.00 61.84 108 THR A N 1
ATOM 820 C CA . THR A 1 108 ? -24.063 16.848 45.356 1.00 61.84 108 THR A CA 1
ATOM 821 C C . THR A 1 108 ? -24.891 16.251 46.487 1.00 61.84 108 THR A C 1
ATOM 823 O O . THR A 1 108 ? -25.898 15.597 46.221 1.00 61.84 108 THR A O 1
ATOM 826 N N . THR A 1 109 ? -24.508 16.497 47.738 1.00 56.31 109 THR A N 1
ATOM 827 C CA . THR A 1 109 ? -25.451 16.369 48.854 1.00 56.31 109 THR A CA 1
ATOM 828 C C . THR A 1 109 ? -25.141 17.408 49.924 1.00 56.31 109 THR A C 1
ATOM 830 O O . THR A 1 109 ? -24.039 17.390 50.460 1.00 56.31 109 THR A O 1
ATOM 833 N N . ALA A 1 110 ? -26.163 18.236 50.173 1.00 52.97 110 ALA A N 1
ATOM 834 C CA . ALA A 1 110 ? -26.487 19.046 51.355 1.00 52.97 110 ALA A CA 1
ATOM 835 C C . ALA A 1 110 ? -25.457 20.061 51.878 1.00 52.97 110 ALA A C 1
ATOM 837 O O . ALA A 1 110 ? -24.435 19.654 52.467 1.00 52.97 110 ALA A O 1
#

Nearest PDB structures (foldseek):
  6jfk-assembly1_A  TM=7.741E-01  e=3.206E+00  Homo sapiens
  6jfl-assembly1_A  TM=4.644E-01  e=1.600E+00  Homo sapiens
  3i2w-assembly1_A  TM=4.240E-01  e=5.660E+00  Drosophila melanogaster
  8tid-assembly1_J  TM=4.123E-01  e=6.840E+00  Tetrahymena thermophila

Foldseek 3Di:
DPPPDPPDDPLVVVLVVQVVDPPRDSVVSLVVVLVVLVVQLVVLVVVLVVLVVVDDPVCVVVNVVSVVSNVVSVVSNVVSVVVVVVVVVVVVVVVVVVVVVVVPPDDDDD

Mean predicted aligned error: 8.98 Å

pLDDT: mean 86.42, std 14.53, range [49.69, 98.38]